Protein AF-A0A1M7FQ67-F1 (afdb_monomer_lite)

Organism: NCBI:txid735517

Secondary structure (DSSP, 8-state):
--HHHHTTHHHHHHHHHHHHHHHHHH-GGG-S-SPPPPHHHHHHHHHHHHHHTTS-SS--SS-HHHHHTTT-SSHHHHHHHHHHHHHHHTTTS--HHHHHHHHHHHHHHHHHHH-----------------PPP-

Radius of gyration: 16.49 Å; chains: 1; bounding box: 44×32×51 Å

Sequence (135 aa):
MELYLSLGGRPAIAAAVERLDRRLRLDSGFGGGNRPLQASYAEDLTEFLVFVTGGAPIYEGRPVSMLLRPLCPSPEAFEILVDHVVTVLIGRERRPAEEAQLRRLLEHVRPMVLCQREEAPVDAGKSFQRLTVVA

Structure (mmCIF, N/CA/C/O backbone):
data_AF-A0A1M7FQ67-F1
#
_entry.id   AF-A0A1M7FQ67-F1
#
loop_
_atom_site.group_PDB
_atom_site.id
_atom_site.type_symbol
_atom_site.label_atom_id
_atom_site.label_alt_id
_atom_site.label_comp_id
_atom_site.label_asym_id
_atom_site.label_entity_id
_atom_site.label_seq_id
_atom_site.pdbx_PDB_ins_code
_atom_site.Cartn_x
_atom_site.Cartn_y
_atom_site.Cartn_z
_atom_site.occupancy
_atom_site.B_iso_or_equiv
_atom_site.auth_seq_id
_atom_site.auth_comp_id
_atom_site.auth_asym_id
_atom_site.auth_atom_id
_atom_site.pdbx_PDB_model_num
ATOM 1 N N . MET A 1 1 ? -9.203 7.543 14.707 1.00 51.56 1 MET A N 1
ATOM 2 C CA . MET A 1 1 ? -9.934 6.492 13.972 1.00 51.56 1 MET A CA 1
ATOM 3 C C . MET A 1 1 ? -8.949 5.917 12.976 1.00 51.56 1 MET A C 1
ATOM 5 O O . MET A 1 1 ? -8.288 6.712 12.317 1.00 51.56 1 MET A O 1
ATOM 9 N N . GLU A 1 2 ? -8.768 4.598 12.951 1.00 79.69 2 GLU A N 1
ATOM 10 C CA . GLU A 1 2 ? -7.790 3.950 12.066 1.00 79.69 2 GLU A CA 1
ATOM 11 C C . GLU A 1 2 ? -8.181 4.174 10.600 1.00 79.69 2 GLU A C 1
ATOM 13 O O . GLU A 1 2 ? -9.327 3.907 10.223 1.00 79.69 2 GLU A O 1
ATOM 18 N N . LEU A 1 3 ? -7.240 4.660 9.784 1.00 91.06 3 LEU A N 1
ATOM 19 C CA . LEU A 1 3 ? -7.428 4.893 8.344 1.00 91.06 3 LEU A CA 1
ATOM 20 C C . LEU A 1 3 ? -7.908 3.608 7.645 1.00 91.06 3 LEU A C 1
ATOM 22 O O . LEU A 1 3 ? -8.760 3.642 6.766 1.00 91.06 3 LEU A O 1
ATOM 26 N N . TYR A 1 4 ? -7.439 2.453 8.112 1.00 93.81 4 TYR A N 1
ATOM 27 C CA . TYR A 1 4 ? -7.894 1.128 7.704 1.00 93.81 4 TYR A CA 1
ATOM 28 C C . TYR A 1 4 ? -9.426 0.979 7.667 1.00 93.81 4 TYR A C 1
ATOM 30 O O . TYR A 1 4 ? -9.978 0.455 6.697 1.00 93.81 4 TYR A O 1
ATOM 38 N N . LEU A 1 5 ? -10.132 1.455 8.699 1.00 93.25 5 LEU A N 1
ATOM 39 C CA . LEU A 1 5 ? -11.589 1.322 8.780 1.00 93.25 5 LEU A CA 1
ATOM 40 C C . LEU A 1 5 ? -12.303 2.262 7.806 1.00 93.25 5 LEU A C 1
ATOM 42 O O . LEU A 1 5 ? -13.291 1.857 7.195 1.00 93.25 5 LEU A O 1
ATOM 46 N N . SER A 1 6 ? -11.805 3.489 7.622 1.00 91.94 6 SER A N 1
ATOM 47 C CA . SER A 1 6 ? -12.408 4.439 6.675 1.00 91.94 6 SER A CA 1
ATOM 48 C C . SER A 1 6 ? -12.236 3.997 5.221 1.00 91.94 6 SER A C 1
ATOM 50 O O . SER A 1 6 ? -13.086 4.301 4.381 1.00 91.94 6 SER A O 1
ATOM 52 N N . LEU A 1 7 ? -11.176 3.234 4.940 1.00 91.88 7 LEU A N 1
ATOM 53 C CA . LEU A 1 7 ? -10.904 2.624 3.641 1.00 91.88 7 LEU A CA 1
ATOM 54 C C . LEU A 1 7 ? -11.757 1.376 3.354 1.00 91.88 7 LEU A C 1
ATOM 56 O O . LEU A 1 7 ? -11.715 0.873 2.236 1.00 91.88 7 LEU A O 1
ATOM 60 N N . GLY A 1 8 ? -12.537 0.870 4.319 1.00 92.19 8 GLY A N 1
ATOM 61 C CA . GLY A 1 8 ? -13.350 -0.344 4.151 1.00 92.19 8 GLY A CA 1
ATOM 62 C C . GLY A 1 8 ? -12.626 -1.647 4.512 1.00 92.19 8 GLY A C 1
ATOM 63 O O . GLY A 1 8 ? -13.088 -2.735 4.164 1.00 92.19 8 GLY A O 1
ATOM 64 N N . GLY A 1 9 ? -11.502 -1.549 5.224 1.00 94.38 9 GLY A N 1
ATOM 65 C CA . GLY A 1 9 ? -10.757 -2.680 5.761 1.00 94.38 9 GLY A CA 1
ATOM 66 C C . GLY A 1 9 ? -10.020 -3.522 4.715 1.00 94.38 9 GLY A C 1
ATOM 67 O O . GLY A 1 9 ? -9.837 -3.130 3.560 1.00 94.38 9 GLY A O 1
ATOM 68 N N . ARG A 1 10 ? -9.591 -4.721 5.126 1.00 95.19 10 ARG A N 1
ATOM 69 C CA . ARG A 1 10 ? -8.752 -5.621 4.320 1.00 95.19 10 ARG A CA 1
ATOM 70 C C . ARG A 1 10 ? -9.337 -5.950 2.939 1.00 95.19 10 ARG A C 1
ATOM 72 O O . ARG A 1 10 ? -8.571 -5.892 1.981 1.00 95.19 10 ARG A O 1
ATOM 79 N N . PRO A 1 11 ? -10.646 -6.246 2.774 1.00 95.25 11 PRO A N 1
ATOM 80 C CA . PRO A 1 11 ? -11.199 -6.547 1.452 1.00 95.25 11 PRO A CA 1
ATOM 81 C C . PRO A 1 11 ? -11.053 -5.382 0.465 1.00 95.25 11 PRO A C 1
ATOM 83 O O . PRO A 1 11 ? -10.728 -5.592 -0.703 1.00 95.25 11 PRO A O 1
ATOM 86 N N . ALA A 1 12 ? -11.248 -4.147 0.935 1.00 94.56 12 ALA A N 1
ATOM 87 C CA . ALA A 1 12 ? -11.104 -2.957 0.105 1.00 94.56 12 ALA A CA 1
ATOM 88 C C . ALA A 1 12 ? -9.638 -2.685 -0.263 1.00 94.56 12 ALA A C 1
ATOM 90 O O . ALA A 1 12 ? -9.352 -2.323 -1.408 1.00 94.56 12 ALA A O 1
ATOM 91 N N . ILE A 1 13 ? -8.712 -2.924 0.674 1.00 95.56 13 ILE A N 1
ATOM 92 C CA . ILE A 1 13 ? -7.266 -2.819 0.438 1.00 95.56 13 ILE A CA 1
ATOM 93 C C . ILE A 1 13 ? -6.802 -3.872 -0.576 1.00 95.56 13 ILE A C 1
ATOM 95 O O . ILE A 1 13 ? -6.136 -3.513 -1.542 1.00 95.56 13 ILE A O 1
ATOM 99 N N . ALA A 1 14 ? -7.212 -5.135 -0.437 1.00 95.44 14 ALA A N 1
ATOM 100 C CA . ALA A 1 14 ? -6.878 -6.194 -1.394 1.00 95.44 14 ALA A CA 1
ATOM 101 C C . ALA A 1 14 ? -7.362 -5.846 -2.816 1.00 95.44 14 ALA A C 1
ATOM 103 O O . ALA A 1 14 ? -6.598 -5.878 -3.781 1.00 95.44 14 ALA A O 1
ATOM 104 N N . ALA A 1 15 ? -8.609 -5.378 -2.945 1.00 94.56 15 ALA A N 1
ATOM 105 C CA . ALA A 1 15 ? -9.146 -4.908 -4.222 1.00 94.56 15 ALA A CA 1
ATOM 106 C C . ALA A 1 15 ? -8.429 -3.648 -4.755 1.00 94.56 15 ALA A C 1
ATOM 108 O O . ALA A 1 15 ? -8.408 -3.388 -5.964 1.00 94.56 15 ALA A O 1
ATOM 109 N N . ALA A 1 16 ? -7.871 -2.808 -3.879 1.00 94.94 16 ALA A N 1
ATOM 110 C CA . ALA A 1 16 ? -7.030 -1.680 -4.275 1.00 94.94 16 ALA A CA 1
ATOM 111 C C . ALA A 1 16 ? -5.660 -2.143 -4.786 1.00 94.94 16 ALA A C 1
ATOM 113 O O . ALA A 1 16 ? -5.187 -1.593 -5.777 1.00 94.94 16 ALA A O 1
ATOM 114 N N . VAL A 1 17 ? -5.068 -3.187 -4.200 1.00 94.31 17 VAL A N 1
ATOM 115 C CA . VAL A 1 17 ? -3.810 -3.784 -4.674 1.00 94.31 17 VAL A CA 1
ATOM 116 C C . VAL A 1 17 ? -3.961 -4.384 -6.072 1.00 94.31 17 VAL A C 1
ATOM 118 O O . VAL A 1 17 ? -3.126 -4.128 -6.936 1.00 94.31 17 VAL A O 1
ATOM 121 N N . GLU A 1 18 ? -5.062 -5.078 -6.364 1.00 92.56 18 GLU A N 1
ATOM 122 C CA . GLU A 1 18 ? -5.341 -5.550 -7.733 1.00 92.56 18 GLU A CA 1
ATOM 123 C C . GLU A 1 18 ? -5.452 -4.392 -8.743 1.00 92.56 18 GLU A C 1
ATOM 125 O O . GLU A 1 18 ? -5.027 -4.482 -9.900 1.00 92.56 18 GLU A O 1
ATOM 130 N N . ARG A 1 19 ? -6.036 -3.263 -8.317 1.00 93.50 19 ARG A N 1
ATOM 131 C CA . ARG A 1 19 ? -6.100 -2.041 -9.132 1.00 93.50 19 ARG A CA 1
ATOM 132 C C . ARG A 1 19 ? -4.723 -1.402 -9.293 1.00 93.50 19 ARG A C 1
ATOM 134 O O . ARG A 1 19 ? -4.435 -0.909 -10.381 1.00 93.50 19 ARG A O 1
ATOM 141 N N . LEU A 1 20 ? -3.894 -1.421 -8.254 1.00 92.44 20 LEU A N 1
ATOM 142 C CA . LEU A 1 20 ? -2.532 -0.894 -8.264 1.00 92.44 20 LEU A CA 1
ATOM 143 C C . LEU A 1 20 ? -1.654 -1.664 -9.247 1.00 92.44 20 LEU A C 1
ATOM 145 O O . LEU A 1 20 ? -1.030 -1.042 -10.096 1.00 92.44 20 LEU A O 1
ATOM 149 N N . ASP A 1 21 ? -1.696 -2.995 -9.204 1.00 91.06 21 ASP A N 1
ATOM 150 C CA . ASP A 1 21 ? -1.018 -3.883 -10.155 1.00 91.06 21 ASP A CA 1
ATOM 151 C C . ASP A 1 21 ? -1.369 -3.518 -11.608 1.00 91.06 21 ASP A C 1
ATOM 153 O O . ASP A 1 21 ? -0.490 -3.296 -12.440 1.00 91.06 21 ASP A O 1
ATOM 157 N N . ARG A 1 22 ? -2.663 -3.330 -11.914 1.00 89.44 22 ARG A N 1
ATOM 158 C CA . ARG A 1 22 ? -3.089 -2.849 -13.241 1.00 89.44 22 ARG A CA 1
ATOM 159 C C . ARG A 1 22 ? -2.510 -1.481 -13.604 1.00 89.44 22 ARG A C 1
ATOM 161 O O . ARG A 1 22 ? -2.154 -1.288 -14.761 1.00 89.44 22 ARG A O 1
ATOM 168 N N . ARG A 1 23 ? -2.455 -0.533 -12.663 1.00 90.38 23 ARG A N 1
ATOM 169 C CA . ARG A 1 23 ? -1.938 0.823 -12.918 1.00 90.38 23 ARG A CA 1
ATOM 170 C C . ARG A 1 23 ? -0.434 0.820 -13.157 1.00 90.38 23 ARG A C 1
ATOM 172 O O . ARG A 1 23 ? -0.008 1.396 -14.146 1.00 90.38 23 ARG A O 1
ATOM 179 N N . LEU A 1 24 ? 0.329 0.125 -12.315 1.00 88.62 24 LEU A N 1
ATOM 180 C CA . LEU A 1 24 ? 1.785 0.034 -12.432 1.00 88.62 24 LEU A CA 1
ATOM 181 C C . LEU A 1 24 ? 2.208 -0.576 -13.772 1.00 88.62 24 LEU A C 1
ATOM 183 O O . LEU A 1 24 ? 3.140 -0.088 -14.395 1.00 88.62 24 LEU A O 1
ATOM 187 N N . ARG A 1 25 ? 1.477 -1.580 -14.276 1.00 86.12 25 ARG A N 1
ATOM 188 C CA . ARG A 1 25 ? 1.743 -2.149 -15.611 1.00 86.12 25 ARG A CA 1
ATOM 189 C C . ARG A 1 25 ? 1.529 -1.172 -16.767 1.00 86.12 25 ARG A C 1
ATOM 191 O O . ARG A 1 25 ? 2.137 -1.343 -17.819 1.00 86.12 25 ARG A O 1
ATOM 198 N N . LEU A 1 26 ? 0.611 -0.222 -16.607 1.00 86.06 26 LEU A N 1
ATOM 199 C CA . LEU A 1 26 ? 0.276 0.764 -17.636 1.00 86.06 26 LEU A CA 1
ATOM 200 C C . LEU A 1 26 ? 1.136 2.028 -17.536 1.00 86.06 26 LEU A C 1
ATOM 202 O O . LEU A 1 26 ? 1.138 2.825 -18.473 1.00 86.06 26 LEU A O 1
ATOM 206 N N . ASP A 1 27 ? 1.839 2.222 -16.422 1.00 84.38 27 ASP A N 1
ATOM 207 C CA . ASP A 1 27 ? 2.689 3.382 -16.199 1.00 84.38 27 ASP A CA 1
ATOM 208 C C . ASP A 1 27 ? 4.097 3.136 -16.761 1.00 84.38 27 ASP A C 1
ATOM 210 O O . ASP A 1 27 ? 4.809 2.209 -16.367 1.00 84.38 27 ASP A O 1
ATOM 214 N N . SE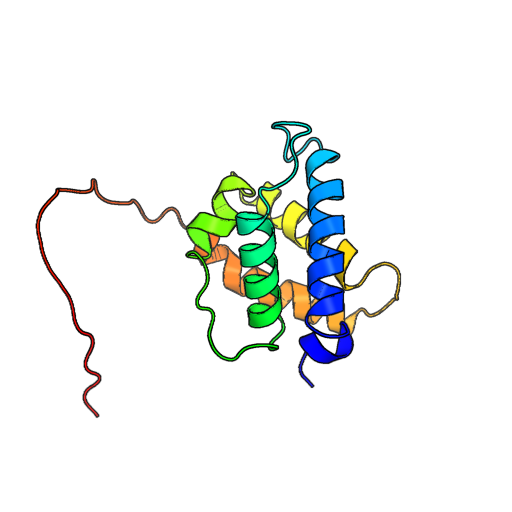R A 1 28 ? 4.513 3.985 -17.703 1.00 79.25 28 SER A N 1
ATOM 215 C CA . SER A 1 28 ? 5.824 3.893 -18.352 1.00 79.25 28 SER A CA 1
ATOM 216 C C . SER A 1 28 ? 7.000 4.066 -17.386 1.00 79.25 28 SER A C 1
ATOM 218 O O . SER A 1 28 ? 8.096 3.601 -17.691 1.00 79.25 28 SER A O 1
ATOM 220 N N . GLY A 1 29 ? 6.788 4.710 -16.232 1.00 74.94 29 GLY A N 1
ATOM 221 C CA . GLY A 1 29 ? 7.791 4.903 -15.184 1.00 74.94 29 GLY A CA 1
ATOM 222 C C . GLY A 1 29 ? 8.154 3.623 -14.427 1.00 74.94 29 GLY A C 1
ATOM 223 O O . GLY A 1 29 ? 9.249 3.536 -13.881 1.00 74.94 29 GLY A O 1
ATOM 224 N N . PHE A 1 30 ? 7.291 2.603 -14.459 1.00 77.00 30 PHE A N 1
ATOM 225 C CA . PHE A 1 30 ? 7.549 1.275 -13.881 1.00 77.00 30 PHE A CA 1
ATOM 226 C C . PHE A 1 30 ? 7.861 0.226 -14.961 1.00 77.00 30 PHE A C 1
ATOM 228 O O . PHE A 1 30 ? 7.781 -0.978 -14.715 1.00 77.00 30 PHE A O 1
ATOM 235 N N . GLY A 1 31 ? 8.200 0.690 -16.173 1.00 57.25 31 GLY A N 1
ATOM 236 C CA . GLY A 1 31 ? 8.393 -0.112 -17.376 1.00 57.25 31 GLY A CA 1
ATOM 237 C C . GLY A 1 31 ? 9.212 -1.382 -17.146 1.00 57.25 31 GLY A C 1
ATOM 238 O O . GLY A 1 31 ? 10.415 -1.334 -16.909 1.00 57.25 31 GLY A O 1
ATOM 239 N N . GLY A 1 32 ? 8.558 -2.538 -17.265 1.00 50.19 32 GLY A N 1
ATOM 240 C CA . GLY A 1 32 ? 9.257 -3.812 -17.125 1.00 50.19 32 GLY A CA 1
ATOM 241 C C . GLY A 1 32 ? 8.413 -5.071 -17.270 1.00 50.19 32 GLY A C 1
ATOM 242 O O . GLY A 1 32 ? 8.791 -6.111 -16.746 1.00 50.19 32 GLY A O 1
ATOM 243 N N . GLY A 1 33 ? 7.281 -5.011 -17.970 1.00 53.12 33 GLY A N 1
ATOM 244 C CA . GLY A 1 33 ? 6.540 -6.202 -18.376 1.00 53.12 33 GLY A CA 1
ATOM 245 C C . GLY A 1 33 ? 5.051 -6.098 -18.099 1.00 53.12 33 GLY A C 1
ATOM 246 O O . GLY A 1 33 ? 4.618 -5.814 -16.990 1.00 53.12 33 GLY A O 1
ATOM 247 N N . ASN A 1 34 ? 4.250 -6.461 -19.097 1.00 59.88 34 ASN A N 1
ATOM 248 C CA . ASN A 1 34 ? 2.802 -6.662 -18.977 1.00 59.88 34 ASN A CA 1
ATOM 249 C C . ASN A 1 34 ? 2.423 -7.829 -18.036 1.00 59.88 34 ASN A C 1
ATOM 251 O O . ASN A 1 34 ? 1.306 -8.345 -18.083 1.00 59.88 34 ASN A O 1
ATOM 255 N N . ARG A 1 35 ? 3.365 -8.299 -17.213 1.00 69.00 35 ARG A N 1
ATOM 256 C CA . ARG A 1 35 ? 3.192 -9.451 -16.349 1.00 69.00 35 ARG A CA 1
ATOM 25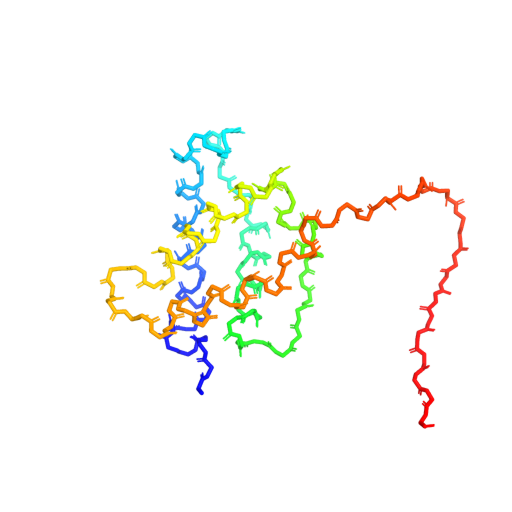7 C C . ARG A 1 35 ? 2.593 -8.983 -15.025 1.00 69.00 35 ARG A C 1
ATOM 259 O O . ARG A 1 35 ? 3.123 -8.049 -14.430 1.00 69.00 35 ARG A O 1
ATOM 266 N N . PRO A 1 36 ? 1.508 -9.615 -14.561 1.00 79.12 36 PRO A N 1
ATOM 267 C CA . PRO A 1 36 ? 0.948 -9.301 -13.258 1.00 79.12 36 PRO A CA 1
ATOM 268 C C . PRO A 1 36 ? 1.948 -9.557 -12.139 1.00 79.12 36 PRO A C 1
ATOM 270 O O . PRO A 1 36 ? 2.784 -10.466 -12.242 1.00 79.12 36 PRO A O 1
ATOM 273 N N . LEU A 1 37 ? 1.820 -8.780 -11.059 1.00 82.81 37 LEU A N 1
ATOM 274 C CA . LEU A 1 37 ? 2.463 -9.111 -9.794 1.00 82.81 37 LEU A CA 1
ATOM 275 C C . LEU A 1 37 ? 2.124 -10.562 -9.432 1.00 82.81 37 LEU A C 1
ATOM 277 O O . LEU A 1 37 ? 1.000 -11.034 -9.617 1.00 82.81 37 LEU A O 1
ATOM 281 N N . GLN A 1 38 ? 3.114 -11.298 -8.932 1.00 86.88 38 GLN A N 1
ATOM 282 C CA . GLN A 1 38 ? 2.862 -12.649 -8.439 1.00 86.88 38 GLN A CA 1
ATOM 283 C C . GLN A 1 38 ? 1.869 -12.585 -7.274 1.00 86.88 38 GLN A C 1
ATOM 285 O O . GLN A 1 38 ? 1.947 -11.668 -6.460 1.00 86.88 38 GLN A O 1
ATOM 290 N N . ALA A 1 39 ? 0.979 -13.575 -7.155 1.00 86.56 39 ALA A N 1
ATOM 291 C CA . ALA A 1 39 ? -0.052 -13.587 -6.112 1.00 86.56 39 ALA A CA 1
ATOM 292 C C . ALA A 1 39 ? 0.534 -13.419 -4.699 1.00 86.56 39 ALA A C 1
ATOM 294 O O . ALA A 1 39 ? 0.016 -12.640 -3.910 1.00 86.56 39 ALA A O 1
ATOM 295 N N . SER A 1 40 ? 1.670 -14.065 -4.411 1.00 87.88 40 SER A N 1
ATOM 296 C CA . SER A 1 40 ? 2.371 -13.902 -3.131 1.00 87.88 40 SER A CA 1
ATOM 297 C C . SER A 1 40 ? 2.845 -12.469 -2.893 1.00 87.88 40 SER A C 1
ATOM 299 O O . SER A 1 40 ? 2.811 -11.988 -1.773 1.00 87.88 40 SER A O 1
ATOM 301 N N . TYR A 1 41 ? 3.287 -11.774 -3.940 1.00 88.62 41 TYR A N 1
ATOM 302 C CA . TYR A 1 41 ? 3.735 -10.389 -3.836 1.00 88.62 41 TYR A CA 1
ATOM 303 C C . TYR A 1 41 ? 2.553 -9.431 -3.637 1.00 88.62 41 TYR A C 1
ATOM 305 O O . TYR A 1 41 ? 2.648 -8.496 -2.848 1.00 88.62 41 TYR A O 1
ATOM 313 N N . ALA A 1 42 ? 1.431 -9.674 -4.321 1.00 90.75 42 ALA A N 1
ATOM 314 C CA . ALA A 1 42 ? 0.200 -8.914 -4.111 1.00 90.75 42 ALA A CA 1
ATOM 315 C C . ALA A 1 42 ? -0.354 -9.102 -2.685 1.00 90.75 42 ALA A C 1
ATOM 317 O O . ALA A 1 42 ? -0.832 -8.141 -2.082 1.00 90.75 42 ALA A O 1
ATOM 318 N N . GLU A 1 43 ? -0.237 -10.307 -2.124 1.00 92.75 43 GLU A N 1
ATOM 319 C CA . GLU A 1 43 ? -0.616 -10.576 -0.735 1.00 92.75 43 GLU A CA 1
ATOM 320 C C . GLU A 1 43 ? 0.284 -9.825 0.255 1.00 92.75 43 GLU A C 1
ATOM 322 O O . GLU A 1 43 ? -0.226 -9.107 1.109 1.00 92.75 43 GLU A O 1
ATOM 327 N N . ASP A 1 44 ? 1.612 -9.881 0.094 1.00 92.81 44 ASP A N 1
ATOM 328 C CA . ASP A 1 44 ? 2.531 -9.110 0.947 1.00 92.81 44 ASP A CA 1
ATOM 329 C C . ASP A 1 44 ? 2.271 -7.599 0.862 1.00 92.81 44 ASP A C 1
ATOM 331 O O . ASP A 1 44 ? 2.314 -6.897 1.872 1.00 92.81 44 ASP A O 1
ATOM 335 N N . LEU A 1 45 ? 1.954 -7.085 -0.333 1.00 93.12 45 LEU A N 1
ATOM 336 C CA . LEU A 1 45 ? 1.592 -5.680 -0.516 1.00 93.12 45 LEU A CA 1
ATOM 337 C C . LEU A 1 45 ? 0.259 -5.329 0.158 1.00 93.12 45 LEU A C 1
ATOM 339 O O . LEU A 1 45 ? 0.116 -4.234 0.701 1.00 93.12 45 LEU A O 1
ATOM 343 N N . THR A 1 46 ? -0.694 -6.260 0.167 1.00 95.62 46 THR A N 1
ATOM 344 C CA . THR A 1 46 ? -1.960 -6.118 0.895 1.00 95.62 46 THR A CA 1
ATOM 345 C C . THR A 1 46 ? -1.710 -6.045 2.395 1.00 95.62 46 THR A C 1
ATOM 347 O O . THR A 1 46 ? -2.157 -5.093 3.029 1.00 95.62 46 THR A O 1
ATOM 350 N N . GLU A 1 47 ? -0.947 -6.983 2.955 1.00 95.44 47 GLU A N 1
ATOM 351 C CA . GLU A 1 47 ? -0.628 -7.006 4.387 1.00 95.44 47 GLU A CA 1
ATOM 352 C C . GLU A 1 47 ? 0.179 -5.781 4.820 1.00 95.44 47 GLU A C 1
ATOM 354 O O . GLU A 1 47 ? -0.081 -5.194 5.871 1.00 95.44 47 GLU A O 1
ATOM 359 N N . PHE A 1 48 ? 1.103 -5.321 3.975 1.00 95.06 48 PHE A N 1
ATOM 360 C CA . PHE A 1 48 ? 1.826 -4.078 4.210 1.00 95.06 48 PHE A CA 1
ATOM 361 C C . PHE A 1 48 ? 0.876 -2.876 4.289 1.00 95.06 48 PHE A C 1
ATOM 363 O O . PHE A 1 48 ? 0.966 -2.084 5.226 1.00 95.06 48 PHE A O 1
ATOM 370 N N . LEU A 1 49 ? -0.063 -2.738 3.348 1.00 95.25 49 LEU A N 1
ATOM 371 C CA . LEU A 1 49 ? -1.027 -1.634 3.364 1.00 95.25 49 LEU A CA 1
ATOM 372 C C . LEU A 1 49 ? -2.018 -1.747 4.528 1.00 95.25 49 LEU A C 1
ATOM 374 O O . LEU A 1 49 ? -2.381 -0.725 5.111 1.00 95.25 49 LEU A O 1
ATOM 378 N N . VAL A 1 50 ? -2.427 -2.959 4.908 1.00 94.88 50 VAL A N 1
ATOM 379 C CA . VAL A 1 50 ? -3.230 -3.200 6.116 1.00 94.88 50 VAL A CA 1
ATOM 380 C C . VAL A 1 50 ? -2.477 -2.704 7.347 1.00 94.88 50 VAL A C 1
ATOM 382 O O . VAL A 1 50 ? -3.030 -1.921 8.113 1.00 94.88 50 VAL A O 1
ATOM 385 N N . PHE A 1 51 ? -1.210 -3.080 7.510 1.00 94.69 51 PHE A N 1
ATOM 386 C CA . PHE A 1 51 ? -0.377 -2.615 8.616 1.00 94.69 51 PHE A CA 1
ATOM 387 C C . PHE A 1 51 ? -0.200 -1.091 8.616 1.00 94.69 51 PHE A C 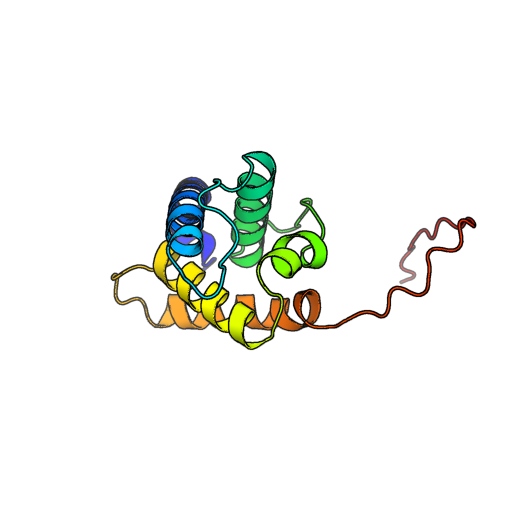1
ATOM 389 O O . PHE A 1 51 ? -0.495 -0.436 9.611 1.00 94.69 51 PHE A O 1
ATOM 396 N N . VAL A 1 52 ? 0.216 -0.506 7.489 1.00 93.81 52 VAL A N 1
ATOM 397 C CA . VAL A 1 52 ? 0.495 0.937 7.381 1.00 93.81 52 VAL A CA 1
ATOM 398 C C . VAL A 1 52 ? -0.745 1.782 7.653 1.00 93.81 52 VAL A C 1
ATOM 400 O O . VAL A 1 52 ? -0.640 2.856 8.236 1.00 93.81 52 VAL A O 1
ATOM 403 N N . THR A 1 53 ? -1.925 1.304 7.259 1.00 93.75 53 THR A N 1
ATOM 404 C CA . THR A 1 53 ? -3.195 2.001 7.511 1.00 93.75 53 THR A CA 1
ATOM 405 C C . THR A 1 53 ? -3.766 1.744 8.912 1.00 93.75 53 THR A C 1
ATOM 407 O O . THR A 1 53 ? -4.798 2.330 9.248 1.00 93.75 53 THR A O 1
ATOM 410 N N . GLY A 1 54 ? -3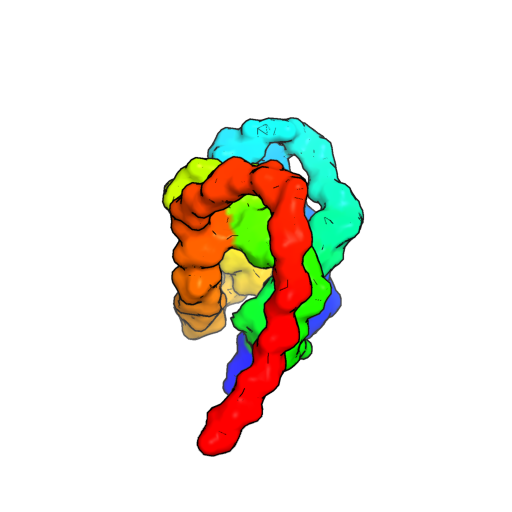.101 0.912 9.725 1.00 92.62 54 GLY A N 1
ATOM 411 C CA . GLY A 1 54 ? -3.458 0.630 11.118 1.00 92.62 54 GLY A CA 1
ATOM 412 C C . GLY A 1 54 ? -4.432 -0.536 11.324 1.00 92.62 54 GLY A C 1
ATOM 413 O O . GLY A 1 54 ? -5.032 -0.678 12.386 1.00 92.62 54 GLY A O 1
ATOM 414 N N . GLY A 1 55 ? -4.611 -1.391 10.316 1.00 91.62 55 GLY A N 1
ATOM 415 C CA . GLY A 1 55 ? -5.432 -2.603 10.399 1.00 91.62 55 GLY A CA 1
ATOM 416 C C . GLY A 1 55 ? -4.755 -3.785 11.093 1.00 91.62 55 GLY A C 1
ATOM 417 O O . GLY A 1 55 ? -5.437 -4.742 11.456 1.00 91.62 55 GLY A O 1
ATOM 418 N N . ALA A 1 56 ? -3.438 -3.720 11.297 1.00 90.69 56 ALA A N 1
ATOM 419 C CA . ALA A 1 56 ? -2.663 -4.714 12.031 1.00 90.69 56 ALA A CA 1
ATOM 420 C C . ALA A 1 56 ? -1.615 -4.025 12.924 1.00 90.69 56 ALA A C 1
ATOM 422 O O . ALA A 1 56 ? -1.004 -3.050 12.489 1.00 90.69 56 ALA A O 1
ATOM 423 N N . PRO A 1 57 ? -1.371 -4.520 14.153 1.00 88.06 57 PRO A N 1
ATOM 424 C CA . PRO A 1 57 ? -0.394 -3.923 15.068 1.00 88.06 57 PRO A CA 1
ATOM 425 C C . PRO A 1 57 ? 1.060 -4.266 14.713 1.00 88.06 57 PRO A C 1
ATOM 427 O O . PRO A 1 57 ? 1.977 -3.565 15.134 1.00 88.06 57 PRO A O 1
ATOM 430 N N . ILE A 1 58 ? 1.281 -5.360 13.976 1.00 88.00 58 ILE A N 1
ATOM 431 C CA . ILE A 1 58 ? 2.600 -5.879 13.600 1.00 88.00 58 ILE A CA 1
ATOM 432 C C . ILE A 1 58 ? 2.539 -6.310 12.135 1.00 88.00 58 ILE A C 1
ATOM 434 O O . ILE A 1 58 ? 1.552 -6.901 11.701 1.00 88.00 58 ILE A O 1
ATOM 438 N N . TYR A 1 59 ? 3.601 -6.016 11.385 1.00 88.81 59 TYR A N 1
ATOM 439 C CA . TYR A 1 59 ? 3.794 -6.499 10.023 1.00 88.81 59 TYR A CA 1
ATOM 440 C C . TYR A 1 59 ? 4.713 -7.724 10.018 1.00 88.81 59 TYR A C 1
ATOM 442 O O . TYR A 1 59 ? 5.876 -7.627 10.407 1.00 88.81 59 TYR A O 1
ATOM 450 N N . GLU A 1 60 ? 4.188 -8.860 9.561 1.00 87.69 60 GLU A N 1
ATOM 451 C CA . GLU A 1 60 ? 4.905 -10.147 9.499 1.00 87.69 60 GLU A CA 1
ATOM 452 C C . GLU A 1 60 ? 5.272 -10.569 8.063 1.00 87.69 60 GLU A C 1
ATOM 454 O O . GLU A 1 60 ? 5.814 -11.653 7.849 1.00 87.69 60 GLU A O 1
ATOM 459 N N . GLY A 1 61 ? 4.976 -9.726 7.069 1.00 85.31 61 GLY A N 1
ATOM 460 C CA . GLY A 1 61 ? 5.276 -10.000 5.663 1.00 85.31 61 GLY A CA 1
ATOM 461 C C . GLY A 1 61 ? 6.755 -9.826 5.305 1.00 85.31 61 GLY A C 1
ATOM 462 O O . GLY A 1 61 ? 7.620 -9.562 6.147 1.00 85.31 61 GLY A O 1
ATOM 463 N N . ARG A 1 62 ? 7.063 -9.937 4.007 1.00 88.62 62 ARG A N 1
ATOM 464 C CA . ARG A 1 62 ? 8.429 -9.703 3.497 1.00 88.62 62 ARG A CA 1
ATOM 465 C C . ARG A 1 62 ? 8.973 -8.330 3.915 1.00 88.62 62 ARG A C 1
ATOM 467 O O . ARG A 1 62 ? 8.210 -7.367 3.889 1.00 88.62 62 ARG A O 1
ATOM 474 N N . PRO A 1 63 ? 10.284 -8.185 4.203 1.00 88.88 63 PRO A N 1
ATOM 475 C CA . PRO A 1 63 ? 10.871 -6.896 4.566 1.00 88.88 63 PRO A CA 1
ATOM 476 C C . PRO A 1 63 ? 10.445 -5.785 3.604 1.00 88.88 63 PRO A C 1
ATOM 478 O O . PRO A 1 63 ? 10.544 -5.953 2.390 1.00 88.88 63 PRO A O 1
ATOM 481 N N . VAL A 1 64 ? 9.991 -4.646 4.135 1.00 87.88 64 VAL A N 1
ATOM 482 C CA . VAL A 1 64 ? 9.418 -3.549 3.330 1.00 87.88 64 VAL A CA 1
ATOM 483 C C . VAL A 1 64 ? 10.389 -3.058 2.250 1.00 87.88 64 VAL A C 1
ATOM 485 O O . VAL A 1 64 ? 9.977 -2.728 1.141 1.00 87.88 64 VAL A O 1
ATOM 488 N N . SER A 1 65 ? 11.692 -3.095 2.537 1.00 85.31 65 SER A N 1
ATOM 489 C CA . SER A 1 65 ? 12.748 -2.821 1.563 1.00 85.31 65 SER A CA 1
ATOM 490 C C . SER A 1 65 ? 12.743 -3.817 0.397 1.00 85.31 65 SER A C 1
ATOM 492 O O . SER A 1 65 ? 12.784 -3.401 -0.754 1.00 85.31 65 SER A O 1
ATOM 494 N N . MET A 1 66 ? 12.644 -5.124 0.656 1.00 85.06 66 MET A N 1
ATOM 495 C CA . MET A 1 66 ? 12.552 -6.157 -0.387 1.00 85.06 66 MET A CA 1
ATOM 496 C C . MET A 1 66 ? 11.228 -6.103 -1.146 1.00 85.06 66 MET A C 1
ATOM 498 O O . MET A 1 66 ? 11.191 -6.427 -2.331 1.00 85.06 66 MET A O 1
ATOM 502 N N . LEU A 1 67 ? 10.152 -5.703 -0.468 1.00 87.75 67 LEU A N 1
ATOM 503 C CA . LEU A 1 67 ? 8.846 -5.529 -1.080 1.00 87.75 67 LEU A CA 1
ATOM 504 C C . LEU A 1 67 ? 8.873 -4.346 -2.052 1.00 87.75 67 LEU A C 1
ATOM 506 O O . LEU A 1 67 ? 8.605 -4.542 -3.227 1.00 87.75 67 LEU A O 1
ATOM 510 N N . LEU A 1 68 ? 9.239 -3.141 -1.613 1.00 87.25 68 LEU A N 1
ATOM 511 C CA . LEU A 1 68 ? 9.042 -1.917 -2.402 1.00 87.25 68 LEU A CA 1
ATOM 512 C C . LEU A 1 68 ? 10.231 -1.520 -3.292 1.00 87.25 68 LEU A C 1
ATOM 514 O O . LEU A 1 68 ? 10.009 -0.895 -4.326 1.00 87.25 68 LEU A O 1
ATOM 518 N N . ARG A 1 69 ? 11.482 -1.889 -2.967 1.00 83.38 69 ARG A N 1
ATOM 519 C CA . ARG A 1 69 ? 12.657 -1.521 -3.798 1.00 83.38 69 ARG A CA 1
ATOM 520 C C . ARG A 1 69 ? 12.565 -1.981 -5.257 1.00 83.38 69 ARG A C 1
ATOM 522 O O . ARG A 1 69 ? 12.953 -1.194 -6.114 1.00 83.38 69 ARG A O 1
ATOM 529 N N . PRO A 1 70 ? 12.043 -3.181 -5.583 1.00 82.44 70 PRO A N 1
ATOM 530 C CA . PRO A 1 70 ? 11.855 -3.587 -6.977 1.00 82.44 70 PRO A CA 1
ATOM 531 C C . PRO A 1 70 ? 10.923 -2.666 -7.773 1.00 82.44 70 PRO A C 1
ATOM 533 O O . PRO A 1 70 ? 11.048 -2.596 -8.991 1.00 82.44 70 PRO A O 1
ATOM 536 N N . LEU A 1 71 ? 9.998 -1.972 -7.100 1.00 80.19 71 LEU A N 1
ATOM 537 C CA . LEU A 1 71 ? 9.109 -0.987 -7.719 1.00 80.19 71 LEU A CA 1
ATOM 538 C C . LEU A 1 71 ? 9.723 0.417 -7.727 1.00 80.19 71 LEU A C 1
ATOM 540 O O . LEU A 1 71 ? 9.407 1.209 -8.603 1.00 80.19 71 LEU A O 1
ATOM 544 N N . CYS A 1 72 ? 10.603 0.726 -6.774 1.00 84.00 72 CYS A N 1
ATOM 545 C CA . CYS A 1 72 ? 11.138 2.068 -6.559 1.00 84.00 72 CYS A CA 1
ATOM 546 C C . CYS A 1 72 ? 12.659 2.112 -6.790 1.00 84.00 72 CYS A C 1
ATOM 548 O O . CYS A 1 72 ? 13.418 2.177 -5.818 1.00 84.00 72 CYS A O 1
ATOM 550 N N . PRO A 1 73 ? 13.134 2.100 -8.052 1.00 78.50 73 PRO A N 1
ATOM 551 C CA . PRO A 1 73 ? 14.560 2.226 -8.361 1.00 78.50 73 PRO A CA 1
ATOM 552 C C . PRO A 1 73 ? 15.120 3.622 -8.051 1.00 78.50 73 PRO A C 1
ATOM 554 O O . PRO A 1 73 ? 16.335 3.781 -7.940 1.00 78.50 73 PRO A O 1
ATOM 557 N N . SER A 1 74 ? 14.257 4.632 -7.914 1.00 83.75 74 SER A N 1
ATOM 558 C CA . SER A 1 74 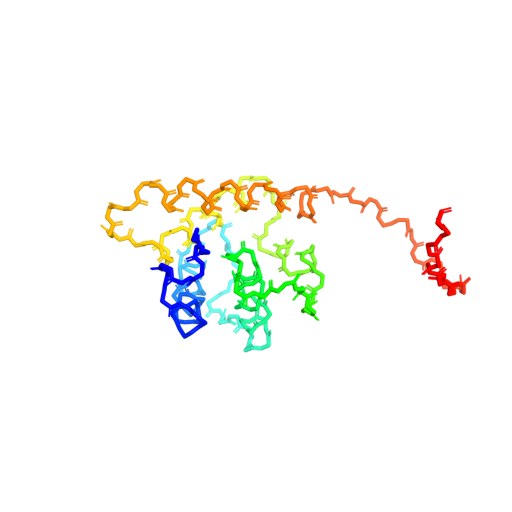? 14.644 6.011 -7.632 1.00 83.75 74 SER A CA 1
ATOM 559 C C . SER A 1 74 ? 13.665 6.693 -6.664 1.00 83.75 74 SER A C 1
ATOM 561 O O . SER A 1 74 ? 12.540 6.211 -6.476 1.00 83.75 74 SER A O 1
ATOM 563 N N . PRO A 1 75 ? 14.062 7.824 -6.048 1.00 86.81 75 PRO A N 1
ATOM 564 C CA . PRO A 1 75 ? 13.160 8.644 -5.245 1.00 86.81 75 PRO A CA 1
ATOM 565 C C . PRO A 1 75 ? 11.911 9.093 -6.008 1.00 86.81 75 PRO A C 1
ATOM 567 O O . PRO A 1 75 ? 10.832 9.123 -5.431 1.00 86.81 75 PRO A O 1
ATOM 570 N N . GLU A 1 76 ? 12.036 9.395 -7.299 1.00 88.88 76 GLU A N 1
ATOM 571 C CA . GLU A 1 76 ? 10.920 9.814 -8.151 1.00 88.88 76 GLU A CA 1
ATOM 572 C C . GLU A 1 76 ? 9.934 8.663 -8.370 1.00 88.88 76 GLU A C 1
ATOM 574 O O . GLU A 1 76 ? 8.726 8.863 -8.275 1.00 88.88 76 GLU A O 1
ATOM 579 N N . ALA A 1 77 ? 10.427 7.439 -8.588 1.00 87.19 77 ALA A N 1
ATOM 580 C CA . ALA A 1 77 ? 9.566 6.263 -8.707 1.00 87.19 77 ALA A CA 1
ATOM 581 C C . ALA A 1 77 ? 8.781 5.988 -7.412 1.00 87.19 77 ALA A C 1
ATOM 583 O O . ALA A 1 77 ? 7.630 5.555 -7.466 1.00 87.19 77 ALA A O 1
ATOM 584 N N . PHE A 1 78 ? 9.368 6.288 -6.248 1.00 90.31 78 PHE A N 1
ATOM 585 C CA . PHE A 1 78 ? 8.662 6.199 -4.970 1.00 90.31 78 PHE A CA 1
ATOM 586 C C . PHE A 1 78 ? 7.492 7.187 -4.888 1.00 90.31 78 PHE A C 1
ATOM 588 O O . PHE A 1 78 ? 6.393 6.784 -4.516 1.00 90.31 78 PHE A O 1
ATOM 595 N N . GLU A 1 79 ? 7.688 8.445 -5.287 1.00 91.31 79 GLU A N 1
ATOM 596 C CA . GLU A 1 79 ? 6.607 9.446 -5.320 1.00 91.31 79 GLU A CA 1
ATOM 597 C C . GLU A 1 79 ? 5.463 9.011 -6.249 1.00 91.31 79 GLU A C 1
ATOM 599 O O . GLU A 1 79 ? 4.292 9.053 -5.868 1.00 91.31 79 GLU A O 1
ATOM 604 N N . ILE A 1 80 ? 5.790 8.501 -7.444 1.00 91.44 80 ILE A N 1
ATOM 605 C CA . ILE A 1 80 ? 4.777 8.014 -8.394 1.00 91.44 80 ILE A CA 1
ATOM 606 C C . ILE A 1 80 ? 4.032 6.798 -7.813 1.00 91.44 80 ILE A C 1
ATOM 608 O O . ILE A 1 80 ? 2.810 6.684 -7.956 1.00 91.44 80 ILE A O 1
ATOM 612 N N . LEU A 1 81 ? 4.731 5.903 -7.103 1.00 91.50 81 LEU A N 1
ATOM 613 C CA . LEU A 1 81 ? 4.095 4.780 -6.413 1.00 91.50 81 LEU A CA 1
ATOM 614 C C . LEU A 1 81 ? 3.116 5.280 -5.347 1.00 91.50 81 LEU A C 1
ATOM 616 O O . LEU A 1 81 ? 1.986 4.791 -5.288 1.00 91.50 81 LEU A O 1
ATOM 620 N N . VAL A 1 82 ? 3.520 6.257 -4.530 1.00 93.44 82 VAL A N 1
ATOM 621 C CA . VAL A 1 82 ? 2.655 6.878 -3.516 1.00 93.44 82 VAL A CA 1
ATOM 622 C C . VAL A 1 82 ? 1.404 7.459 -4.169 1.00 93.44 82 VAL A C 1
ATOM 624 O O . VAL A 1 82 ? 0.294 7.180 -3.710 1.00 93.44 82 VAL A O 1
ATOM 627 N N . ASP A 1 83 ? 1.548 8.186 -5.276 1.00 93.19 83 ASP A N 1
ATOM 628 C CA . ASP A 1 83 ? 0.413 8.743 -6.013 1.00 93.19 83 ASP A CA 1
ATOM 629 C C . ASP A 1 83 ? -0.540 7.658 -6.522 1.00 93.19 83 ASP A C 1
ATOM 631 O O . ASP A 1 83 ? -1.766 7.794 -6.422 1.00 93.19 83 ASP A O 1
ATOM 635 N N . HIS A 1 84 ? -0.014 6.545 -7.033 1.00 93.69 84 HIS A N 1
ATOM 636 C CA . HIS A 1 84 ? -0.847 5.419 -7.434 1.00 93.69 84 HIS A CA 1
ATOM 637 C C . HIS A 1 84 ? -1.555 4.754 -6.256 1.00 93.69 84 HIS A C 1
ATOM 639 O O . HIS A 1 84 ? -2.748 4.469 -6.376 1.00 93.69 84 HIS A O 1
ATOM 645 N N . VAL A 1 85 ? -0.865 4.538 -5.133 1.00 94.06 85 VAL A N 1
ATOM 646 C CA . VAL A 1 85 ? -1.437 3.953 -3.909 1.00 94.06 85 VAL A CA 1
ATOM 647 C C . VAL A 1 85 ? -2.580 4.823 -3.385 1.00 94.06 85 VAL A C 1
ATOM 649 O O . VAL A 1 85 ? -3.687 4.325 -3.171 1.00 94.06 85 VAL A O 1
ATOM 652 N N . VAL A 1 86 ? -2.355 6.133 -3.267 1.00 93.75 86 VAL A N 1
ATOM 653 C CA . VAL A 1 86 ? -3.388 7.109 -2.891 1.00 93.75 86 VAL A CA 1
ATOM 654 C C . VAL A 1 86 ? -4.563 7.045 -3.865 1.00 93.75 86 VAL A C 1
ATOM 656 O O . VAL A 1 86 ? -5.716 6.941 -3.445 1.00 93.75 86 VAL A O 1
ATOM 659 N N . THR A 1 87 ? -4.284 7.020 -5.170 1.00 93.12 87 THR A N 1
ATOM 660 C CA . THR A 1 87 ? -5.323 6.962 -6.205 1.00 93.12 87 THR A CA 1
ATOM 661 C C . THR A 1 87 ? -6.183 5.701 -6.103 1.00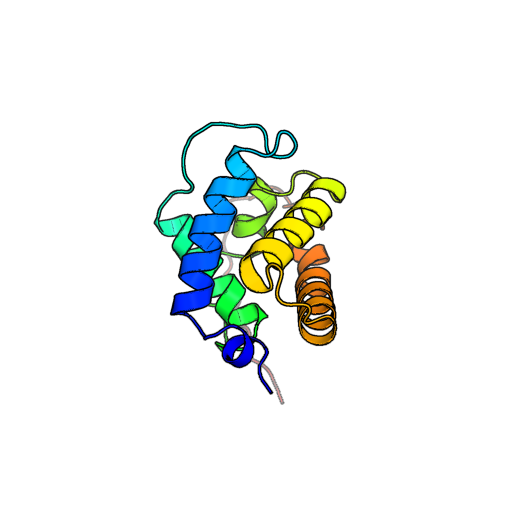 93.12 87 THR A C 1
ATOM 663 O O . THR A 1 87 ? -7.387 5.773 -6.339 1.00 93.12 87 THR A O 1
ATOM 666 N N . VAL A 1 88 ? -5.618 4.532 -5.786 1.00 93.94 88 VAL A N 1
ATOM 667 C CA . VAL A 1 88 ? -6.408 3.287 -5.724 1.00 93.94 88 VAL A CA 1
ATOM 668 C C . VAL A 1 88 ? -7.164 3.111 -4.410 1.00 93.94 88 VAL A C 1
ATOM 670 O O . VAL A 1 88 ? -8.231 2.490 -4.424 1.00 93.94 88 VAL A O 1
ATOM 673 N N . LEU A 1 89 ? -6.641 3.650 -3.304 1.00 92.06 89 LEU A N 1
ATOM 674 C CA . LEU A 1 89 ? -7.248 3.534 -1.976 1.00 92.06 89 LEU A CA 1
ATOM 675 C C . LEU A 1 89 ? -8.302 4.613 -1.719 1.00 92.06 89 LEU A C 1
ATOM 677 O O . LEU A 1 89 ? -9.390 4.293 -1.257 1.00 92.06 89 LEU A O 1
ATOM 681 N N . ILE A 1 90 ? -8.003 5.868 -2.053 1.00 90.69 90 ILE A N 1
ATOM 682 C CA . ILE A 1 90 ? -8.896 7.011 -1.810 1.00 90.69 90 ILE A CA 1
ATOM 683 C C . ILE A 1 90 ? -9.774 7.291 -3.040 1.00 90.69 90 ILE A C 1
ATOM 685 O O . ILE A 1 90 ? -10.946 7.654 -2.930 1.00 90.69 90 ILE A O 1
ATOM 689 N N . GLY A 1 91 ? -9.240 7.079 -4.245 1.00 82.19 91 GLY A N 1
ATOM 690 C CA . GLY A 1 91 ? -10.000 7.272 -5.478 1.00 82.19 91 GLY A CA 1
ATOM 691 C C . GLY A 1 91 ? -10.400 8.727 -5.736 1.00 82.19 91 GLY A C 1
ATOM 692 O O . GLY A 1 91 ? -9.643 9.661 -5.493 1.00 82.19 91 GLY A O 1
ATOM 693 N N . ARG A 1 92 ? -11.603 8.907 -6.304 1.00 64.00 92 ARG A N 1
ATOM 694 C CA . ARG A 1 92 ? -12.225 10.220 -6.587 1.00 64.00 92 ARG A CA 1
ATOM 695 C C . ARG A 1 92 ? -13.081 10.740 -5.437 1.00 64.00 92 ARG A C 1
ATOM 697 O O . ARG A 1 92 ? -13.659 11.824 -5.545 1.00 64.00 92 ARG A O 1
ATOM 704 N N . GLU A 1 93 ? -13.219 9.956 -4.376 1.00 69.50 93 GLU A N 1
ATOM 705 C CA . GLU A 1 93 ? -13.909 10.392 -3.178 1.00 69.50 93 GLU A CA 1
ATOM 706 C C . GLU A 1 93 ? -13.034 11.481 -2.572 1.00 69.50 93 GLU A C 1
ATOM 708 O O . GLU A 1 93 ? -11.922 11.215 -2.135 1.00 69.50 93 GLU A O 1
ATOM 713 N N . ARG A 1 94 ? -13.469 12.741 -2.662 1.00 71.44 94 ARG A N 1
ATOM 714 C CA . ARG A 1 94 ? -12.705 13.899 -2.184 1.00 71.44 94 ARG A CA 1
ATOM 715 C C . ARG A 1 94 ? -12.544 13.822 -0.660 1.00 71.44 94 ARG A C 1
ATOM 717 O O . ARG A 1 94 ? -13.266 14.496 0.069 1.00 71.44 94 ARG A O 1
ATOM 724 N N . ARG A 1 95 ? -11.600 13.007 -0.186 1.00 87.31 95 ARG A N 1
ATOM 725 C CA . ARG A 1 95 ? -11.270 12.772 1.225 1.00 87.31 95 ARG A CA 1
ATOM 726 C C . ARG A 1 95 ? -9.860 13.307 1.523 1.00 87.31 95 ARG A C 1
ATOM 728 O O . ARG A 1 95 ? -8.940 12.529 1.766 1.00 87.31 95 ARG A O 1
ATOM 735 N N . PRO A 1 96 ? -9.660 14.640 1.512 1.00 87.56 96 PRO A N 1
ATOM 736 C CA . PRO A 1 96 ? -8.328 15.246 1.605 1.00 87.56 96 PRO A CA 1
ATOM 737 C C . PRO A 1 96 ? -7.606 14.932 2.923 1.00 87.56 96 PRO A C 1
ATOM 739 O O . PRO A 1 96 ? -6.381 14.864 2.953 1.00 87.56 96 PRO A O 1
ATOM 742 N N . ALA A 1 97 ? -8.351 14.719 4.013 1.00 89.88 97 ALA A N 1
ATOM 743 C CA . ALA A 1 97 ? -7.774 14.343 5.302 1.00 89.88 97 ALA A CA 1
ATOM 744 C C . ALA A 1 97 ? -7.170 12.928 5.273 1.00 89.88 97 ALA A C 1
ATOM 746 O O . ALA A 1 97 ? -6.044 12.734 5.727 1.00 89.88 97 ALA A O 1
ATOM 747 N N . GLU A 1 98 ? -7.892 11.962 4.699 1.00 91.25 98 GLU A N 1
ATOM 748 C CA . GLU A 1 98 ? -7.440 10.572 4.570 1.00 91.25 98 GLU A CA 1
ATOM 749 C C . GLU A 1 98 ? -6.271 10.462 3.586 1.00 91.25 98 GLU A C 1
ATOM 751 O O . GLU A 1 98 ? -5.294 9.772 3.867 1.00 91.25 98 GLU A O 1
ATOM 756 N N . GLU A 1 99 ? -6.315 11.211 2.480 1.00 93.00 99 GLU A N 1
ATOM 757 C CA . GLU A 1 99 ? -5.188 11.322 1.552 1.00 93.00 99 GLU A CA 1
ATOM 758 C C . GLU A 1 99 ? -3.932 11.866 2.248 1.00 93.00 99 GLU A C 1
ATOM 760 O O . GLU A 1 99 ? -2.863 11.258 2.164 1.00 93.00 99 GLU A O 1
ATOM 765 N N . ALA A 1 100 ? -4.046 12.994 2.957 1.00 92.38 100 ALA A N 1
ATOM 766 C CA . ALA A 1 100 ? -2.910 13.593 3.652 1.00 92.38 100 ALA A CA 1
ATOM 767 C C . ALA A 1 100 ? -2.340 12.651 4.724 1.00 92.38 100 ALA A C 1
ATOM 769 O O . ALA A 1 100 ? -1.122 12.575 4.897 1.00 92.38 100 ALA A O 1
ATOM 770 N N . GLN A 1 101 ? -3.206 11.919 5.427 1.00 93.44 101 GLN A N 1
ATOM 771 C CA . GLN A 1 101 ? -2.794 10.914 6.399 1.00 93.44 101 GLN A CA 1
ATOM 772 C C . GLN A 1 101 ? -2.050 9.751 5.728 1.00 93.44 101 GLN A C 1
ATOM 774 O O . GLN A 1 101 ? -0.959 9.401 6.175 1.00 93.44 101 GLN A O 1
ATOM 779 N N . LEU A 1 102 ? -2.586 9.194 4.639 1.00 93.69 102 LEU A N 1
ATOM 780 C CA . LEU A 1 102 ? -1.963 8.096 3.898 1.00 93.69 102 LEU A CA 1
ATOM 781 C C . LEU A 1 102 ? -0.589 8.487 3.343 1.00 93.69 102 LEU A C 1
ATOM 783 O O . LEU A 1 102 ? 0.375 7.743 3.510 1.00 93.69 102 LEU A O 1
ATOM 787 N N . ARG A 1 103 ? -0.475 9.677 2.741 1.00 94.62 103 ARG A N 1
ATOM 788 C CA . ARG A 1 103 ? 0.805 10.203 2.242 1.00 94.62 103 ARG A CA 1
ATOM 789 C C . ARG A 1 103 ? 1.835 10.316 3.360 1.00 94.62 103 ARG A C 1
ATOM 791 O O . ARG A 1 103 ? 2.956 9.852 3.202 1.00 94.62 103 ARG A O 1
ATOM 798 N N . ARG A 1 104 ? 1.449 10.863 4.520 1.00 93.81 104 ARG A N 1
ATOM 799 C CA . ARG A 1 104 ? 2.346 10.940 5.686 1.00 93.81 104 ARG A CA 1
ATOM 800 C C . ARG A 1 104 ? 2.816 9.562 6.130 1.00 93.81 104 ARG A C 1
ATOM 802 O O . ARG A 1 104 ? 3.995 9.407 6.420 1.00 93.81 104 ARG A O 1
ATOM 809 N N . LEU A 1 105 ? 1.923 8.577 6.190 1.00 93.50 105 LEU A N 1
ATOM 810 C CA . LEU A 1 105 ? 2.275 7.212 6.581 1.00 93.50 105 LEU A CA 1
ATOM 811 C C . LEU A 1 105 ? 3.279 6.584 5.603 1.00 93.50 105 LEU A C 1
ATOM 813 O O . LEU A 1 105 ? 4.271 6.003 6.034 1.00 93.50 105 LEU A O 1
ATOM 817 N N . LEU A 1 106 ? 3.072 6.764 4.297 1.00 92.75 106 LEU A N 1
ATOM 818 C CA . LEU A 1 106 ? 3.992 6.269 3.271 1.00 92.75 106 LEU A CA 1
ATOM 819 C C . LEU A 1 106 ? 5.343 7.005 3.292 1.00 92.75 106 LEU A C 1
ATOM 821 O O . LEU A 1 106 ? 6.378 6.360 3.152 1.00 92.75 106 LEU A O 1
ATOM 825 N N . GLU A 1 107 ? 5.379 8.309 3.574 1.00 92.31 107 GLU A N 1
ATOM 826 C CA . GLU A 1 107 ? 6.644 9.046 3.735 1.00 92.31 107 GLU A CA 1
ATOM 827 C C . GLU A 1 107 ? 7.502 8.521 4.897 1.00 92.31 107 GLU A C 1
ATOM 829 O O . GLU A 1 107 ? 8.726 8.484 4.788 1.00 92.31 107 GLU A O 1
ATOM 834 N N . HIS A 1 108 ? 6.899 8.023 5.984 1.00 90.06 108 HIS A N 1
ATOM 835 C CA . HIS A 1 108 ? 7.667 7.371 7.058 1.00 90.06 108 HIS A CA 1
ATOM 836 C C . HIS A 1 108 ? 8.331 6.066 6.594 1.00 90.06 108 HIS A C 1
ATOM 838 O O . HIS A 1 108 ? 9.318 5.625 7.184 1.00 90.06 108 HIS A O 1
ATOM 844 N N . VAL A 1 109 ? 7.813 5.453 5.526 1.00 87.25 109 VAL A N 1
ATOM 845 C CA . VAL A 1 109 ? 8.358 4.228 4.932 1.00 87.25 109 VAL A CA 1
ATOM 846 C C . VAL A 1 109 ? 9.478 4.517 3.934 1.00 87.25 109 VAL A C 1
ATOM 848 O O . VAL A 1 109 ? 10.370 3.686 3.754 1.00 87.25 109 VAL A O 1
ATOM 851 N N . ARG A 1 110 ? 9.499 5.712 3.342 1.00 88.25 110 ARG A N 1
ATOM 852 C CA . ARG A 1 110 ? 10.500 6.158 2.367 1.00 88.25 110 ARG A CA 1
ATOM 853 C C . ARG A 1 110 ? 11.958 5.822 2.717 1.00 88.25 110 ARG A C 1
ATOM 855 O O . ARG A 1 110 ? 12.626 5.254 1.850 1.00 88.25 110 ARG A O 1
ATOM 862 N N . PRO A 1 111 ? 12.489 6.086 3.933 1.00 87.19 111 PRO A N 1
ATOM 863 C CA . PRO A 1 111 ? 13.875 5.739 4.254 1.00 87.19 111 PRO A CA 1
ATOM 864 C C . PRO A 1 111 ? 14.140 4.231 4.186 1.00 87.19 111 PRO A C 1
ATOM 866 O O . PRO A 1 111 ? 15.223 3.827 3.790 1.00 87.19 111 PRO A O 1
ATOM 869 N N . MET A 1 112 ? 13.160 3.373 4.481 1.00 83.75 112 MET A N 1
ATOM 870 C CA . MET A 1 112 ? 13.332 1.915 4.388 1.00 83.75 112 MET A CA 1
ATOM 871 C C . MET A 1 112 ? 13.438 1.418 2.940 1.00 83.75 112 MET A C 1
ATOM 873 O O . MET A 1 112 ? 13.972 0.337 2.695 1.00 83.75 112 MET A O 1
ATOM 877 N N . VAL A 1 113 ? 12.932 2.198 1.984 1.00 82.81 113 VAL A N 1
ATOM 878 C CA . VAL A 1 113 ? 12.958 1.871 0.554 1.00 82.81 113 VAL A CA 1
ATOM 879 C C . VAL A 1 113 ? 14.165 2.510 -0.130 1.00 82.81 113 VAL A C 1
ATOM 881 O O . VAL A 1 113 ? 14.845 1.851 -0.913 1.00 82.81 113 VAL A O 1
ATOM 884 N N . LEU A 1 114 ? 14.451 3.777 0.183 1.00 80.69 114 LEU A N 1
ATOM 885 C CA . LEU A 1 114 ? 15.459 4.582 -0.510 1.00 80.69 114 LEU A CA 1
ATOM 886 C C . LEU A 1 114 ? 16.825 4.615 0.179 1.00 80.69 114 LEU A C 1
ATOM 888 O O . LEU A 1 114 ? 17.814 4.899 -0.499 1.00 80.69 114 LEU A O 1
ATOM 892 N N . CYS A 1 115 ? 16.933 4.320 1.483 1.00 70.75 115 CYS A N 1
ATOM 893 C CA . CYS A 1 115 ? 18.254 4.123 2.070 1.00 70.75 115 CYS A CA 1
ATOM 894 C C . CYS A 1 115 ? 18.852 2.865 1.452 1.00 70.75 115 CYS A C 1
ATOM 896 O O . CYS A 1 115 ? 18.481 1.733 1.771 1.00 70.75 115 CYS A O 1
ATOM 898 N N . GLN A 1 116 ? 19.835 3.081 0.584 1.00 55.69 116 GLN A N 1
ATOM 899 C CA . GLN A 1 116 ? 20.852 2.093 0.304 1.00 55.69 116 GLN A CA 1
ATOM 900 C C . GLN A 1 116 ? 21.569 1.839 1.627 1.00 55.69 116 GLN A C 1
ATOM 902 O O . GLN A 1 116 ? 22.553 2.492 1.957 1.00 55.69 116 GLN A O 1
ATOM 907 N N . ARG A 1 117 ? 21.060 0.906 2.435 1.00 46.31 117 ARG A N 1
ATOM 908 C CA . ARG A 1 117 ? 21.971 0.210 3.326 1.00 46.31 117 ARG A CA 1
ATOM 909 C C . ARG A 1 117 ? 22.938 -0.470 2.369 1.00 46.31 117 ARG A C 1
ATOM 911 O O . ARG A 1 117 ? 22.504 -1.337 1.612 1.00 46.31 117 ARG A O 1
ATOM 918 N N . GLU A 1 118 ? 24.177 0.016 2.320 1.00 40.94 118 GLU A N 1
ATOM 919 C CA . GLU A 1 118 ? 25.311 -0.772 1.855 1.00 40.94 118 GLU A CA 1
ATOM 920 C C . GLU A 1 118 ? 25.173 -2.109 2.575 1.00 40.94 118 GLU A C 1
ATOM 922 O O . GLU A 1 118 ? 25.430 -2.232 3.775 1.00 40.94 118 GLU A O 1
ATOM 927 N N . GLU A 1 119 ? 24.621 -3.097 1.878 1.00 42.69 119 GLU A N 1
ATOM 928 C CA . GLU A 1 119 ? 24.772 -4.469 2.295 1.00 42.69 119 GLU A CA 1
ATOM 929 C C . GLU A 1 119 ? 26.257 -4.726 2.101 1.00 42.69 119 GLU A C 1
ATOM 931 O O . GLU A 1 119 ? 26.721 -4.986 0.991 1.00 42.69 119 GLU A O 1
ATOM 936 N N . ALA A 1 120 ? 27.017 -4.548 3.186 1.00 39.97 120 ALA A N 1
ATOM 937 C CA . ALA A 1 120 ? 28.341 -5.123 3.296 1.00 39.97 120 ALA A CA 1
ATOM 938 C C . ALA A 1 120 ? 28.243 -6.563 2.768 1.00 39.97 120 ALA A C 1
ATOM 940 O O . ALA A 1 120 ? 27.252 -7.242 3.078 1.00 39.97 120 ALA A O 1
ATOM 941 N N . PRO A 1 121 ? 29.197 -6.997 1.927 1.00 38.97 121 PRO A N 1
ATOM 942 C CA . PRO A 1 121 ? 29.118 -8.287 1.266 1.00 38.97 121 PRO A CA 1
ATOM 943 C C . PRO A 1 121 ? 28.799 -9.353 2.308 1.00 38.97 121 PRO A C 1
ATOM 945 O O . PRO A 1 121 ? 29.383 -9.369 3.391 1.00 38.97 121 PRO A O 1
ATOM 948 N N . VAL A 1 122 ? 27.815 -10.192 1.986 1.00 50.91 122 VAL A N 1
ATOM 949 C CA . VAL A 1 122 ? 27.433 -11.360 2.776 1.00 50.91 122 VAL A CA 1
ATOM 950 C C . VAL A 1 122 ? 28.618 -12.318 2.846 1.00 50.91 122 VAL A C 1
ATOM 952 O O . VAL A 1 122 ? 28.713 -13.282 2.092 1.00 50.91 122 VAL A O 1
ATOM 955 N N . ASP A 1 123 ? 29.536 -12.048 3.766 1.00 45.69 123 ASP A N 1
ATOM 956 C CA . ASP A 1 123 ? 30.467 -13.045 4.246 1.00 45.69 123 ASP A CA 1
ATOM 957 C C . ASP A 1 123 ? 29.642 -14.086 4.999 1.00 45.69 123 ASP A C 1
ATOM 959 O O . ASP A 1 123 ? 29.004 -13.827 6.026 1.00 45.69 123 ASP A O 1
ATOM 963 N N . ALA A 1 124 ? 29.595 -15.278 4.417 1.00 50.44 124 ALA A N 1
ATOM 964 C CA . ALA A 1 124 ? 28.996 -16.458 4.999 1.00 50.44 124 ALA A CA 1
ATOM 965 C C . ALA A 1 124 ? 29.706 -16.784 6.322 1.00 50.44 124 ALA A C 1
ATOM 967 O O . ALA A 1 124 ? 30.699 -17.505 6.359 1.00 50.44 124 ALA A O 1
ATOM 968 N N . GLY A 1 125 ? 29.195 -16.259 7.432 1.00 48.34 125 GLY A N 1
ATOM 969 C CA . GLY A 1 125 ? 29.814 -16.473 8.731 1.00 48.34 125 GLY A CA 1
ATOM 970 C C . GLY A 1 125 ? 28.936 -16.014 9.880 1.00 48.34 125 GLY A C 1
ATOM 971 O O . GLY A 1 125 ? 29.008 -14.868 10.288 1.00 48.34 125 GLY A O 1
ATOM 972 N N . LYS A 1 126 ? 28.118 -16.945 10.392 1.00 49.50 126 LYS A N 1
ATOM 973 C CA . LYS A 1 126 ? 27.561 -17.025 11.759 1.00 49.50 126 LYS A CA 1
ATOM 974 C C . LYS A 1 126 ? 27.507 -15.714 12.565 1.00 49.50 126 LYS A C 1
ATOM 976 O O . LYS A 1 126 ? 28.541 -15.253 13.033 1.00 49.50 126 LYS A O 1
ATOM 981 N N . SER A 1 127 ? 26.303 -15.303 12.970 1.00 41.66 127 SER A N 1
ATOM 982 C CA . SER A 1 127 ? 25.953 -15.150 14.398 1.00 41.66 127 SER A CA 1
ATOM 983 C C . SER A 1 127 ? 24.485 -14.764 14.581 1.00 41.66 127 SER A C 1
ATOM 985 O O . SER A 1 127 ? 24.027 -13.731 14.105 1.00 41.66 127 SER A O 1
ATOM 987 N N . PHE A 1 128 ? 23.758 -15.606 15.315 1.00 52.56 128 PHE A N 1
ATOM 988 C CA . PHE A 1 128 ? 22.483 -15.268 15.943 1.00 52.56 128 PHE A CA 1
ATOM 989 C C . PHE A 1 128 ? 22.676 -14.068 16.878 1.00 52.56 128 PHE A C 1
ATOM 991 O O . PHE A 1 128 ? 23.542 -14.123 17.750 1.00 52.56 128 PHE A O 1
ATOM 998 N N . GLN A 1 129 ? 21.825 -13.045 16.788 1.00 44.16 129 GLN A N 1
ATOM 999 C CA . GLN A 1 129 ? 21.655 -12.091 17.885 1.00 44.16 129 GLN A CA 1
ATOM 1000 C C . GLN A 1 129 ? 20.192 -12.059 18.334 1.00 44.16 129 GLN A C 1
ATOM 1002 O O . GLN A 1 129 ? 19.308 -11.538 17.660 1.00 44.16 129 GLN A O 1
ATOM 1007 N N . ARG A 1 130 ? 19.972 -12.679 19.500 1.00 47.38 130 ARG A N 1
ATOM 1008 C CA . ARG A 1 130 ? 18.836 -12.464 20.401 1.00 47.38 130 ARG A CA 1
ATOM 1009 C C . ARG A 1 130 ? 18.875 -11.012 20.881 1.00 47.38 130 ARG A C 1
ATOM 1011 O O . ARG A 1 130 ? 19.894 -10.603 21.429 1.00 47.38 130 ARG A O 1
ATOM 1018 N N . LEU A 1 131 ? 17.768 -10.283 20.763 1.00 39.56 131 LEU A N 1
ATOM 1019 C CA . LEU A 1 131 ? 17.565 -9.047 21.516 1.00 39.56 131 LEU A CA 1
ATOM 1020 C C . LEU A 1 131 ? 16.737 -9.357 22.768 1.00 39.56 131 LEU A C 1
ATOM 1022 O O . LEU A 1 131 ? 15.551 -9.665 22.677 1.00 39.56 131 LEU A O 1
ATOM 1026 N N . THR A 1 132 ? 17.383 -9.275 23.929 1.00 42.50 132 THR A N 1
ATOM 1027 C CA . THR A 1 132 ? 16.724 -9.157 25.233 1.00 42.50 132 THR A CA 1
ATOM 1028 C C . THR A 1 132 ? 16.769 -7.683 25.622 1.00 42.50 132 THR A C 1
ATOM 1030 O O . THR A 1 132 ? 17.848 -7.094 25.650 1.00 42.50 132 THR A O 1
ATOM 1033 N N . VAL A 1 133 ? 15.614 -7.085 25.911 1.00 45.06 133 VAL A N 1
ATOM 1034 C CA . VAL A 1 133 ? 15.515 -5.727 26.464 1.00 45.06 133 VAL A CA 1
ATOM 1035 C C . VAL A 1 133 ? 15.716 -5.824 27.977 1.00 45.06 133 VAL A C 1
ATOM 1037 O O . VAL A 1 133 ? 15.005 -6.580 28.636 1.00 45.06 133 VAL A O 1
ATOM 1040 N N . VAL A 1 134 ? 16.700 -5.103 28.518 1.00 44.31 134 VAL A N 1
ATOM 1041 C CA . VAL A 1 134 ? 16.866 -4.925 29.969 1.00 44.31 134 VAL A CA 1
ATOM 1042 C C . VAL A 1 134 ? 16.157 -3.634 30.375 1.00 44.31 134 VAL A C 1
ATOM 1044 O O . VAL A 1 134 ? 16.260 -2.632 29.668 1.00 44.31 134 VAL A O 1
ATOM 1047 N N . ALA A 1 135 ? 15.396 -3.748 31.465 1.00 57.81 135 ALA A N 1
ATOM 1048 C CA . ALA A 1 135 ? 14.539 -2.738 32.082 1.00 57.81 135 ALA A CA 1
ATOM 1049 C C . ALA A 1 135 ? 15.299 -1.543 32.671 1.00 57.81 135 ALA A C 1
ATOM 1051 O O . ALA A 1 135 ? 16.473 -1.727 33.069 1.00 57.81 135 ALA A O 1
#

pLDDT: mean 81.14, std 17.06, range [38.97, 95.62]

Foldseek 3Di:
DQLCVVLVHLVSLLQLLVVLQVVLLVDCLQDDDPDGDDPLLSVLSSLVLCVLSPVDVDRPGDQLQVNCQNQDVDPVSLVVSLVSSLCSRCNPVPPVVSNVSSSVSSVVCVCSHPPPPVPPPPPPDDDDDDDDDDD

InterPro domains:
  IPR009050 Globin-like superfamily [SSF46458] (3-103)
  IPR012292 Globin/Protoglobin [G3DSA:1.10.490.10] (1-121)